Protein AF-X1KYX5-F1 (afdb_monomer)

Foldseek 3Di:
DVVLLVVLVVVCVVQVAAEDSVLSVVLCQVQVNDSVSSVVLSVQLCVQVVRRVHDDYHYNVSSCVSVLVPDVVLLVVLVVCVVVVVVVVNVVSVVVVVVVVRDPVNSVVNNVLVVVLVVVCVVPVDPDDPCNVDDD

Organism: NCBI:txid412755

Sequence (136 aa):
MPEIIKRLNIISKKEKAKIDRPALELIALNSGGSIRDAESLLDQALTFTGTLGREGIIKTEDIKDLLGLTDINLINQFVDFISEKSGEKAIKFLEETFEKGYDPQDFAKALIRYLRQTMLLKINPSPMNPVIIGLT

pLDDT: mean 83.79, std 14.43, range [33.75, 97.31]

Mean predicted aligned error: 9.76 Å

Secondary structure (DSSP, 8-state):
-HHHHHHHHHHHHHTT-EE-HHHHHHHHHHTTT-HHHHHHHHHHHHHHHT-TTSS-EE-HHHHHHHTT---HHHHHHHHHHHHTT-HHHHHHHHHHHHHTT--HHHHHHHHHHHHHHHHHHHH---S--GGGSS--

Radius of gyration: 17.17 Å; Cα contacts (8 Å, |Δi|>4): 126; chains: 1; bounding box: 46×22×46 Å

Structure (mmCIF, N/CA/C/O backbone):
data_AF-X1KYX5-F1
#
_entry.id   AF-X1KYX5-F1
#
loop_
_atom_site.group_PDB
_atom_site.id
_atom_site.type_symbol
_atom_site.label_atom_id
_atom_site.label_alt_id
_atom_site.label_comp_id
_atom_site.label_asym_id
_atom_site.label_entity_id
_atom_site.label_seq_id
_atom_site.pdbx_PDB_ins_code
_atom_site.Cartn_x
_atom_site.Cartn_y
_atom_site.Cartn_z
_atom_site.occupancy
_atom_site.B_iso_or_equiv
_atom_site.auth_seq_id
_atom_site.auth_comp_id
_atom_site.auth_asym_id
_atom_site.auth_atom_id
_atom_site.pdbx_PDB_model_num
ATOM 1 N N . MET A 1 1 ? -4.543 3.100 -19.154 1.00 75.25 1 MET A N 1
ATOM 2 C CA . MET A 1 1 ? -4.136 1.878 -18.425 1.00 75.25 1 MET A CA 1
ATOM 3 C C . MET A 1 1 ? -3.382 0.884 -19.320 1.00 75.25 1 MET A C 1
ATOM 5 O O . MET A 1 1 ? -2.185 0.755 -19.093 1.00 75.25 1 MET A O 1
ATOM 9 N N . PRO A 1 2 ? -3.960 0.263 -20.376 1.00 86.69 2 PRO A N 1
ATOM 10 C CA . PRO A 1 2 ? -3.237 -0.736 -21.187 1.00 86.69 2 PRO A CA 1
ATOM 11 C C . PRO A 1 2 ? -1.961 -0.206 -21.863 1.00 86.69 2 PRO A C 1
ATOM 13 O O . PRO A 1 2 ? -0.932 -0.877 -21.858 1.00 86.69 2 PRO A O 1
ATOM 16 N N . GLU A 1 3 ? -2.006 1.025 -22.383 1.00 91.38 3 GLU A N 1
ATOM 17 C CA . GLU A 1 3 ? -0.843 1.680 -23.003 1.00 91.38 3 GLU A CA 1
ATOM 18 C C . GLU A 1 3 ? 0.286 1.974 -21.999 1.00 91.38 3 GLU A C 1
ATOM 20 O O . GLU A 1 3 ? 1.457 1.825 -22.339 1.00 91.38 3 GLU A O 1
ATOM 25 N N . ILE A 1 4 ? -0.047 2.305 -20.743 1.00 93.31 4 ILE A N 1
ATOM 26 C CA . ILE A 1 4 ? 0.946 2.534 -19.678 1.00 93.31 4 ILE A CA 1
ATOM 27 C C . ILE A 1 4 ? 1.664 1.222 -19.370 1.00 93.31 4 ILE A C 1
ATOM 29 O O . ILE A 1 4 ? 2.884 1.161 -19.436 1.00 93.31 4 ILE A O 1
ATOM 33 N N . ILE A 1 5 ? 0.919 0.140 -19.133 1.00 95.06 5 ILE A N 1
ATOM 34 C CA . ILE A 1 5 ? 1.492 -1.186 -18.847 1.00 95.06 5 ILE A CA 1
ATOM 35 C C . ILE A 1 5 ? 2.392 -1.650 -20.000 1.00 95.06 5 ILE A C 1
ATOM 37 O O . ILE A 1 5 ? 3.497 -2.145 -19.778 1.00 95.06 5 ILE A O 1
ATOM 41 N N . LYS A 1 6 ? 1.948 -1.453 -21.249 1.00 95.56 6 LYS A N 1
ATOM 42 C CA . LYS A 1 6 ? 2.741 -1.766 -22.444 1.00 95.56 6 LYS A CA 1
ATOM 43 C C . LYS A 1 6 ? 4.042 -0.963 -22.477 1.00 95.56 6 LYS A C 1
ATOM 45 O O . LYS A 1 6 ? 5.095 -1.537 -22.755 1.00 95.56 6 LYS A O 1
ATOM 50 N N . ARG A 1 7 ? 3.979 0.336 -22.176 1.00 95.75 7 ARG A N 1
ATOM 51 C CA . ARG A 1 7 ? 5.145 1.219 -22.093 1.00 95.75 7 ARG A CA 1
ATOM 52 C C . ARG A 1 7 ? 6.119 0.774 -21.003 1.00 95.75 7 ARG A C 1
ATOM 54 O O . ARG A 1 7 ? 7.300 0.622 -21.305 1.00 95.75 7 ARG A O 1
ATOM 61 N N . LEU A 1 8 ? 5.632 0.492 -19.796 1.00 95.62 8 LEU A N 1
ATOM 62 C CA . LEU A 1 8 ? 6.460 0.010 -18.689 1.00 95.62 8 LEU A CA 1
ATOM 63 C C . LEU A 1 8 ? 7.153 -1.307 -19.044 1.00 95.62 8 LEU A C 1
ATOM 65 O O . LEU A 1 8 ? 8.362 -1.411 -18.899 1.00 95.62 8 LEU A O 1
ATOM 69 N N . ASN A 1 9 ? 6.433 -2.267 -19.633 1.00 95.31 9 ASN A N 1
ATOM 70 C CA . ASN A 1 9 ? 7.016 -3.540 -20.068 1.00 95.31 9 ASN A CA 1
ATOM 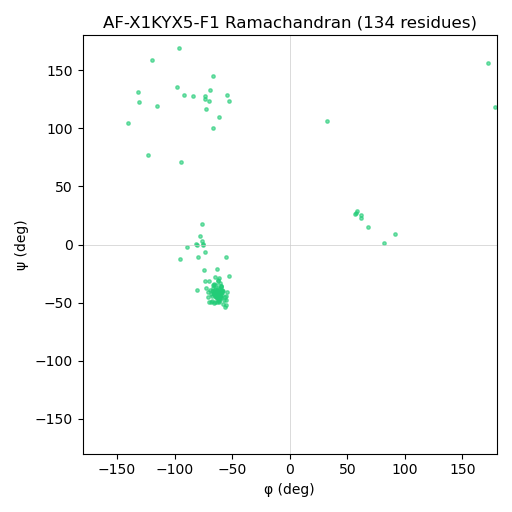71 C C . ASN A 1 9 ? 8.137 -3.359 -21.112 1.00 95.31 9 ASN A C 1
ATOM 73 O O . ASN A 1 9 ? 9.121 -4.097 -21.111 1.00 95.31 9 ASN A O 1
ATOM 77 N N . ILE A 1 10 ? 8.008 -2.381 -22.020 1.00 95.62 10 ILE A N 1
ATOM 78 C CA . ILE A 1 10 ? 9.076 -2.047 -22.975 1.00 95.62 10 ILE A CA 1
ATOM 79 C C . ILE A 1 10 ? 10.315 -1.531 -22.235 1.00 95.62 10 ILE A C 1
ATOM 81 O O . ILE A 1 10 ? 11.427 -1.924 -22.582 1.00 95.62 10 ILE A O 1
ATOM 85 N N . ILE A 1 11 ? 10.133 -0.670 -21.232 1.00 93.94 11 ILE A N 1
ATOM 86 C CA . ILE A 1 11 ? 11.232 -0.101 -20.442 1.00 93.94 11 ILE A CA 1
ATOM 87 C C . ILE A 1 11 ? 11.900 -1.187 -19.600 1.00 93.94 11 ILE A C 1
ATOM 89 O O . ILE A 1 11 ? 13.106 -1.365 -19.716 1.00 93.94 11 ILE A O 1
ATOM 93 N N . SER A 1 12 ? 11.138 -2.002 -18.866 1.00 91.56 12 SER A N 1
ATOM 94 C CA . SER A 1 12 ? 11.683 -3.097 -18.047 1.00 91.56 12 SER A CA 1
ATOM 95 C C . SER A 1 12 ? 12.560 -4.050 -18.864 1.00 91.56 12 SER A C 1
ATOM 97 O O . SER A 1 12 ? 13.646 -4.428 -18.430 1.00 91.56 12 SER A O 1
ATOM 99 N N . LYS A 1 13 ? 12.143 -4.380 -20.096 1.00 91.00 13 LYS A N 1
ATOM 100 C CA . LYS A 1 13 ? 12.948 -5.200 -21.015 1.00 91.00 13 LYS A CA 1
ATOM 101 C C . LYS A 1 13 ? 14.251 -4.522 -21.438 1.00 91.00 13 LYS A C 1
ATOM 103 O O . LYS A 1 13 ? 15.260 -5.212 -21.565 1.00 91.00 13 LYS A O 1
ATOM 108 N N . LYS A 1 14 ? 14.241 -3.205 -21.672 1.00 91.31 14 LYS A N 1
ATOM 109 C CA . LYS A 1 14 ? 15.455 -2.434 -21.996 1.00 91.31 14 LYS A CA 1
ATOM 110 C C . LYS A 1 14 ? 16.426 -2.403 -20.816 1.00 91.31 14 LYS A C 1
ATOM 112 O O . LYS A 1 14 ? 17.613 -2.631 -21.023 1.00 91.31 14 LYS A O 1
ATOM 117 N N . GLU A 1 15 ?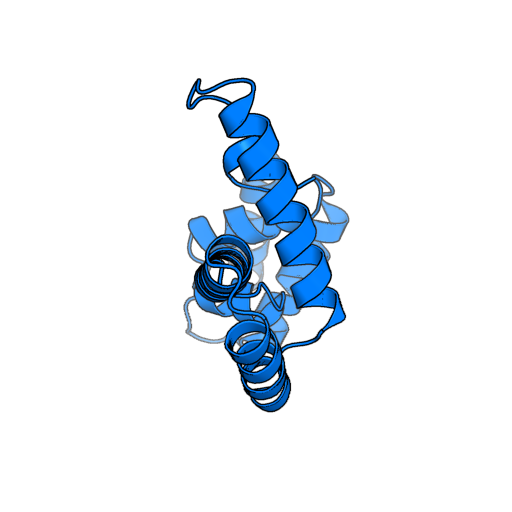 15.903 -2.248 -19.603 1.00 88.25 15 GLU A N 1
ATOM 118 C CA . GLU A 1 15 ? 16.667 -2.271 -18.346 1.00 88.25 15 GLU A CA 1
ATOM 119 C C . GLU A 1 15 ? 17.082 -3.687 -17.901 1.00 88.25 15 GLU A C 1
ATOM 121 O O . GLU A 1 15 ? 17.700 -3.869 -16.852 1.00 88.25 15 GLU A O 1
ATOM 126 N N . LYS A 1 16 ? 16.765 -4.714 -18.707 1.00 88.00 16 LYS A N 1
ATOM 127 C CA . LYS A 1 16 ? 17.032 -6.137 -18.430 1.00 88.00 16 LYS A CA 1
ATOM 128 C C . LYS A 1 16 ? 16.419 -6.639 -17.114 1.00 88.00 16 LYS A C 1
ATOM 130 O O . LYS A 1 16 ? 16.890 -7.630 -16.564 1.00 88.00 16 LYS A O 1
ATOM 135 N N . ALA A 1 17 ? 15.342 -6.013 -16.652 1.00 89.19 17 ALA A N 1
ATOM 136 C CA . ALA A 1 17 ? 14.611 -6.418 -15.461 1.00 89.19 17 ALA A CA 1
ATOM 137 C C . ALA A 1 17 ? 13.378 -7.253 -15.830 1.00 89.19 17 ALA A C 1
ATOM 139 O O . ALA A 1 17 ? 12.619 -6.914 -16.746 1.00 89.19 17 ALA A O 1
ATOM 140 N N . LYS A 1 18 ? 13.152 -8.353 -15.104 1.00 89.94 18 LYS A N 1
ATOM 141 C CA . LYS A 1 18 ? 11.902 -9.117 -15.193 1.00 89.94 18 LYS A CA 1
ATOM 142 C C . LYS A 1 18 ? 10.939 -8.590 -14.139 1.00 89.94 18 LYS A C 1
ATOM 144 O O . LYS A 1 18 ? 11.296 -8.499 -12.971 1.00 89.94 18 LYS A O 1
ATOM 149 N N . ILE A 1 19 ? 9.724 -8.257 -14.556 1.00 92.31 19 ILE A N 1
ATOM 150 C CA . ILE A 1 19 ? 8.670 -7.755 -13.672 1.00 92.31 19 ILE A CA 1
ATOM 151 C C . ILE A 1 19 ? 7.400 -8.533 -13.978 1.00 92.31 19 ILE A C 1
ATOM 153 O O . ILE A 1 19 ? 7.028 -8.677 -15.148 1.00 92.31 19 ILE A O 1
ATOM 157 N N . ASP A 1 20 ? 6.745 -9.035 -12.938 1.00 92.31 20 ASP A N 1
ATOM 158 C CA . ASP A 1 20 ? 5.484 -9.742 -13.094 1.00 92.31 20 ASP A CA 1
ATOM 159 C C . ASP A 1 20 ? 4.385 -8.795 -13.580 1.00 92.31 20 ASP A C 1
ATOM 161 O O . ASP A 1 20 ? 4.305 -7.620 -13.214 1.00 92.31 20 ASP A O 1
ATOM 165 N N . ARG A 1 21 ? 3.483 -9.315 -14.413 1.00 91.25 21 ARG A N 1
ATOM 166 C CA . ARG A 1 21 ? 2.406 -8.504 -14.989 1.00 91.25 21 ARG A CA 1
ATOM 167 C C . ARG A 1 21 ? 1.547 -7.790 -13.927 1.00 91.25 21 ARG A C 1
ATOM 169 O O . ARG A 1 21 ? 1.310 -6.598 -14.115 1.00 91.25 21 ARG A O 1
ATOM 176 N N . PRO A 1 22 ? 1.130 -8.433 -12.819 1.00 89.94 22 PRO A N 1
ATOM 177 C CA . PRO A 1 22 ? 0.369 -7.740 -11.781 1.00 89.94 22 PRO A CA 1
ATOM 178 C C . PRO A 1 22 ? 1.164 -6.628 -11.074 1.00 89.94 22 PRO A C 1
ATOM 180 O O . PRO A 1 22 ? 0.576 -5.649 -10.630 1.00 89.94 22 PRO A O 1
ATOM 183 N N . ALA A 1 23 ? 2.497 -6.728 -10.998 1.00 91.38 23 ALA A N 1
ATOM 184 C CA . ALA A 1 23 ? 3.350 -5.653 -10.482 1.00 91.38 23 ALA A CA 1
ATOM 185 C C . ALA A 1 23 ? 3.361 -4.432 -11.422 1.00 91.38 23 ALA A C 1
ATOM 187 O O . ALA A 1 23 ? 3.206 -3.300 -10.966 1.00 91.38 23 ALA A O 1
ATOM 188 N N . LEU A 1 24 ? 3.446 -4.647 -12.741 1.00 93.56 24 LEU A N 1
ATOM 189 C CA . LEU A 1 24 ? 3.315 -3.569 -13.734 1.00 93.56 24 LEU A CA 1
ATOM 190 C C . LEU A 1 24 ? 1.928 -2.912 -13.710 1.00 93.56 24 LEU A C 1
ATOM 192 O O . LEU A 1 24 ? 1.816 -1.696 -13.856 1.00 93.56 24 LEU A O 1
ATOM 196 N N . GLU A 1 25 ? 0.875 -3.712 -13.536 1.00 91.94 25 GLU A N 1
ATOM 197 C CA . GLU A 1 25 ? -0.496 -3.219 -13.377 1.00 91.94 25 GLU A CA 1
ATOM 198 C C . GLU A 1 25 ? -0.628 -2.353 -12.119 1.00 91.94 25 GLU A C 1
ATOM 200 O O . GLU A 1 25 ? -1.220 -1.277 -12.186 1.00 91.94 25 GLU A O 1
ATOM 205 N N . LEU A 1 26 ? -0.003 -2.761 -11.010 1.00 88.81 26 LEU A N 1
ATOM 206 C CA . LEU A 1 26 ? 0.000 -2.003 -9.760 1.00 88.81 26 LEU A CA 1
ATOM 207 C C . LEU A 1 26 ? 0.769 -0.675 -9.875 1.00 88.81 26 LEU A C 1
ATOM 209 O O . LEU A 1 26 ? 0.291 0.342 -9.375 1.00 88.81 26 LEU A O 1
ATOM 213 N N . ILE A 1 27 ? 1.907 -0.645 -10.580 1.00 91.19 27 ILE A N 1
ATOM 214 C CA . ILE A 1 27 ? 2.636 0.603 -10.875 1.00 91.19 27 ILE A CA 1
ATOM 215 C C . ILE A 1 27 ? 1.779 1.538 -11.738 1.00 91.19 27 ILE A C 1
ATOM 217 O O . ILE A 1 27 ? 1.614 2.712 -11.415 1.00 91.19 27 ILE A O 1
ATOM 221 N N . ALA A 1 28 ? 1.210 1.020 -12.832 1.00 91.31 28 ALA A N 1
ATOM 222 C CA . ALA A 1 28 ? 0.387 1.810 -13.749 1.00 91.31 28 ALA A CA 1
ATOM 223 C C . ALA A 1 28 ? -0.876 2.364 -13.077 1.00 91.31 28 ALA A C 1
ATOM 225 O O . ALA A 1 28 ? -1.367 3.429 -13.448 1.00 91.31 28 ALA A O 1
ATOM 226 N N . LEU A 1 29 ? -1.402 1.635 -12.096 1.00 83.75 29 LEU A N 1
ATOM 227 C CA . LEU A 1 29 ? -2.522 2.067 -11.284 1.00 83.75 29 LEU A CA 1
ATOM 228 C C . LEU A 1 29 ? -2.128 3.207 -10.335 1.00 83.75 29 LEU A C 1
ATOM 230 O O . LEU A 1 29 ? -2.789 4.242 -10.314 1.00 83.75 29 LEU A O 1
ATOM 234 N N . ASN A 1 30 ? -1.030 3.047 -9.591 1.00 83.69 30 ASN A N 1
ATOM 235 C CA . ASN A 1 30 ? -0.5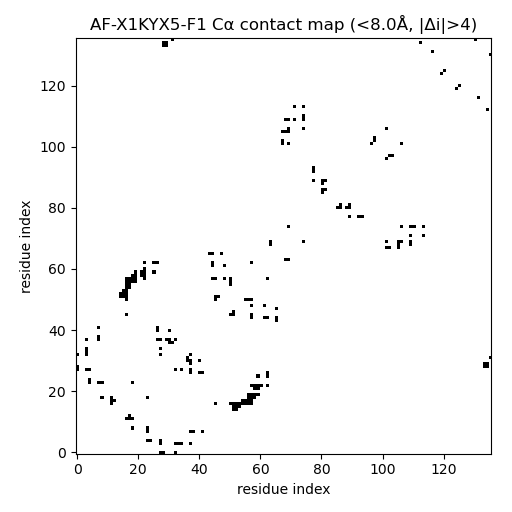68 4.047 -8.623 1.00 83.69 30 ASN A CA 1
ATOM 236 C C . ASN A 1 30 ? 0.058 5.293 -9.272 1.00 83.69 30 ASN A C 1
ATOM 238 O O . ASN A 1 30 ? 0.323 6.271 -8.580 1.00 83.69 30 ASN A O 1
ATOM 242 N N . SER A 1 31 ? 0.237 5.306 -10.596 1.00 87.50 31 SER A N 1
ATOM 243 C CA . SER A 1 31 ? 0.659 6.499 -11.334 1.00 87.50 31 SER A CA 1
ATOM 244 C C . SER A 1 31 ? -0.470 7.490 -11.641 1.00 87.50 31 SER A C 1
ATOM 246 O O . SER A 1 31 ? -0.242 8.486 -12.329 1.00 87.50 31 SER A O 1
ATOM 248 N N . GLY A 1 32 ? -1.713 7.205 -11.230 1.00 79.12 32 GLY A N 1
ATOM 249 C CA . GLY A 1 32 ? -2.861 8.077 -11.501 1.00 79.12 32 GLY A CA 1
ATOM 250 C C . GLY A 1 32 ? -3.163 8.250 -12.997 1.00 79.12 32 GLY A C 1
ATOM 251 O O . GLY A 1 32 ? -3.746 9.251 -13.407 1.00 79.12 32 GLY A O 1
ATOM 252 N N . GLY A 1 33 ? -2.730 7.306 -13.842 1.00 84.38 33 GLY A N 1
ATOM 253 C CA . GLY A 1 33 ? -2.901 7.374 -15.297 1.00 84.38 33 GLY A CA 1
ATOM 254 C C . GLY A 1 33 ? -1.864 8.233 -16.035 1.00 84.38 33 GLY A C 1
ATOM 255 O O . GLY A 1 33 ? -1.924 8.332 -17.262 1.00 84.38 33 GLY A O 1
ATOM 256 N N . SER A 1 34 ? -0.892 8.809 -15.327 1.00 90.38 34 SER A N 1
ATOM 257 C CA . SER A 1 34 ? 0.236 9.540 -15.906 1.00 90.38 34 SER A CA 1
ATOM 258 C C . SER A 1 34 ? 1.348 8.574 -16.316 1.00 90.38 34 SER A C 1
ATOM 260 O O . SER A 1 34 ? 1.791 7.744 -15.520 1.00 90.38 34 SER A O 1
ATOM 262 N N . ILE A 1 35 ? 1.816 8.668 -17.567 1.00 93.12 35 ILE A N 1
ATOM 263 C CA . ILE A 1 35 ? 2.942 7.853 -18.061 1.00 93.12 35 ILE A CA 1
ATOM 264 C C . ILE A 1 35 ? 4.242 8.260 -17.368 1.00 93.12 35 ILE A C 1
ATOM 266 O O . ILE A 1 35 ? 5.030 7.391 -17.015 1.00 93.12 35 ILE A O 1
ATOM 270 N N . ARG A 1 36 ? 4.457 9.562 -17.145 1.00 93.56 36 ARG A N 1
ATOM 271 C CA . ARG A 1 36 ? 5.682 10.059 -16.509 1.00 93.56 36 ARG A CA 1
ATOM 272 C C . ARG A 1 36 ? 5.809 9.533 -15.085 1.00 93.56 36 ARG A C 1
ATOM 274 O O . ARG A 1 36 ? 6.864 9.039 -14.714 1.00 93.56 36 ARG A O 1
ATOM 281 N N . ASP A 1 37 ? 4.719 9.590 -14.328 1.00 91.38 37 ASP A N 1
ATOM 282 C CA . ASP A 1 37 ? 4.732 9.136 -12.938 1.00 91.38 37 ASP A CA 1
ATOM 283 C C . ASP A 1 37 ? 4.861 7.605 -12.876 1.00 91.38 37 ASP A C 1
ATOM 285 O O . ASP A 1 37 ? 5.530 7.078 -11.995 1.00 91.38 37 ASP A O 1
ATOM 289 N N . ALA A 1 38 ? 4.323 6.883 -13.869 1.00 94.25 38 ALA A N 1
ATOM 290 C CA . ALA A 1 38 ? 4.518 5.440 -13.992 1.00 94.25 38 ALA A CA 1
ATOM 291 C C . ALA A 1 38 ? 5.984 5.080 -14.274 1.00 94.25 38 ALA A C 1
ATOM 293 O O . ALA A 1 38 ? 6.502 4.130 -13.693 1.00 94.25 38 ALA A O 1
ATOM 294 N N . GLU A 1 39 ? 6.652 5.827 -15.158 1.00 95.62 39 GLU A N 1
ATOM 295 C CA . GLU A 1 39 ? 8.082 5.656 -15.436 1.00 95.62 39 GLU A CA 1
ATOM 296 C C . GLU A 1 39 ? 8.924 5.970 -14.185 1.00 95.62 39 GLU A C 1
ATOM 298 O O . GLU A 1 39 ? 9.825 5.200 -13.864 1.00 95.62 39 GLU A O 1
ATOM 303 N N . SER A 1 40 ? 8.587 7.018 -13.421 1.00 94.00 40 SER A N 1
ATOM 304 C CA . SER A 1 40 ? 9.255 7.330 -12.147 1.00 94.00 40 SER A CA 1
ATOM 305 C C . SER A 1 40 ? 9.060 6.244 -11.083 1.00 94.00 40 SER A C 1
ATOM 307 O O . SER A 1 40 ? 10.015 5.881 -10.404 1.00 94.00 40 SER A O 1
ATOM 309 N N . LEU A 1 41 ? 7.851 5.694 -10.942 1.00 92.75 41 LEU A N 1
ATOM 310 C CA . LEU A 1 41 ? 7.581 4.594 -10.009 1.00 92.75 41 LEU A CA 1
ATOM 311 C C . LEU A 1 41 ? 8.291 3.298 -10.419 1.00 92.75 41 LEU A C 1
ATOM 313 O O . LEU A 1 41 ? 8.779 2.561 -9.565 1.00 92.75 41 LEU A O 1
ATOM 317 N N . LEU A 1 42 ? 8.376 3.022 -11.723 1.00 94.50 42 LEU A N 1
ATOM 318 C CA . LEU A 1 42 ? 9.148 1.894 -12.236 1.00 94.50 42 LEU A CA 1
ATOM 319 C C . LEU A 1 42 ? 10.638 2.044 -11.904 1.00 94.50 42 LEU A C 1
ATOM 321 O O . LEU A 1 42 ? 11.254 1.082 -11.455 1.00 94.50 42 LEU A O 1
ATOM 325 N N . ASP A 1 43 ? 11.203 3.234 -12.091 1.00 92.94 43 ASP A N 1
ATOM 326 C CA . ASP A 1 43 ? 12.604 3.518 -11.763 1.00 92.94 43 ASP A CA 1
ATOM 327 C C . ASP A 1 43 ? 12.896 3.331 -10.262 1.00 92.94 43 ASP A C 1
ATOM 329 O O . ASP A 1 43 ? 13.875 2.686 -9.871 1.00 92.94 43 ASP A O 1
ATOM 333 N N . GLN A 1 44 ? 11.976 3.784 -9.405 1.00 92.19 44 GLN A N 1
ATOM 334 C CA . GLN A 1 44 ? 12.036 3.532 -7.963 1.00 92.19 44 GLN A CA 1
ATOM 335 C C . GLN A 1 44 ? 11.989 2.033 -7.643 1.00 92.19 44 GLN A C 1
ATOM 337 O O . GLN A 1 44 ? 12.786 1.563 -6.835 1.00 92.19 44 GLN A O 1
ATOM 342 N N . ALA A 1 45 ? 11.118 1.263 -8.302 1.00 91.44 45 ALA A N 1
ATOM 343 C CA . ALA A 1 45 ? 11.015 -0.182 -8.093 1.00 91.44 45 ALA A CA 1
ATOM 344 C C . ALA A 1 45 ? 12.282 -0.939 -8.504 1.00 91.44 45 ALA A C 1
ATOM 346 O O . ALA A 1 45 ? 12.739 -1.831 -7.785 1.00 91.44 45 ALA A O 1
ATOM 347 N N . LEU A 1 46 ? 12.879 -0.568 -9.637 1.00 90.81 46 LEU A N 1
ATOM 348 C CA . LEU A 1 46 ? 14.146 -1.137 -10.098 1.00 90.81 46 LEU A CA 1
ATOM 349 C C . LEU A 1 46 ? 15.288 -0.836 -9.120 1.00 90.81 46 LEU A C 1
ATOM 351 O O . LEU A 1 46 ? 16.105 -1.714 -8.834 1.00 90.81 46 LEU A O 1
ATOM 355 N N . THR A 1 47 ? 15.311 0.384 -8.580 1.00 88.81 47 THR A N 1
ATOM 356 C CA . THR A 1 47 ? 16.300 0.828 -7.590 1.00 88.81 47 THR A CA 1
ATOM 357 C C . THR A 1 47 ? 16.123 0.106 -6.255 1.00 88.81 47 THR A C 1
ATOM 359 O O . THR A 1 47 ? 17.084 -0.449 -5.728 1.00 88.81 47 THR A O 1
ATOM 362 N N . PHE A 1 48 ? 14.896 0.058 -5.734 1.00 86.88 48 PHE A N 1
ATOM 363 C CA . PHE A 1 48 ? 14.556 -0.555 -4.449 1.00 86.88 48 PHE A CA 1
ATOM 364 C C . PHE A 1 48 ? 14.857 -2.054 -4.415 1.00 86.88 48 PHE A C 1
ATOM 366 O O . PHE A 1 48 ? 15.461 -2.550 -3.469 1.00 86.88 48 PHE A O 1
ATOM 373 N N . THR A 1 49 ? 14.504 -2.770 -5.483 1.00 85.88 49 THR A N 1
ATOM 374 C CA . THR A 1 49 ? 14.767 -4.214 -5.596 1.00 85.88 49 THR A CA 1
ATOM 375 C C . THR A 1 49 ? 16.206 -4.537 -6.005 1.00 85.88 49 THR A C 1
ATOM 377 O O . THR A 1 49 ? 16.616 -5.697 -5.971 1.00 85.88 49 THR A O 1
ATOM 380 N N . GLY A 1 50 ? 16.988 -3.534 -6.423 1.00 81.88 50 GLY A N 1
ATOM 381 C CA . GLY A 1 50 ? 18.360 -3.713 -6.898 1.00 81.88 50 GLY A CA 1
ATOM 382 C C . GLY A 1 50 ? 18.472 -4.592 -8.150 1.00 81.88 50 GLY A C 1
ATOM 383 O O . GLY A 1 50 ? 19.507 -5.226 -8.362 1.00 81.88 50 GLY A O 1
ATOM 384 N N . THR A 1 51 ? 17.417 -4.666 -8.966 1.00 75.56 51 THR A N 1
ATOM 385 C CA . THR A 1 51 ? 17.320 -5.583 -10.122 1.00 75.56 51 THR A CA 1
ATOM 386 C C . THR A 1 51 ? 17.869 -4.998 -11.422 1.00 75.56 51 THR A C 1
ATOM 388 O O . THR A 1 51 ? 17.922 -5.690 -12.439 1.00 75.56 51 THR A O 1
ATOM 391 N N . LEU A 1 52 ? 18.334 -3.747 -11.406 1.00 71.06 52 LEU A N 1
ATOM 392 C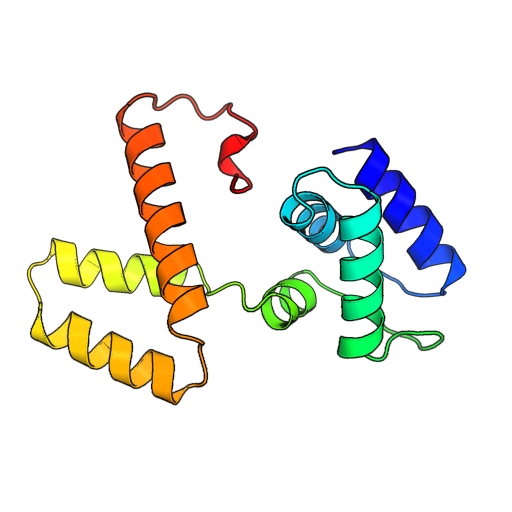 CA . LEU A 1 52 ? 18.900 -3.083 -12.578 1.00 71.06 52 LEU A CA 1
ATOM 393 C C . LEU A 1 52 ? 20.143 -3.844 -13.080 1.00 71.06 52 LEU A C 1
ATOM 395 O O . LEU A 1 52 ? 21.181 -3.893 -12.418 1.00 71.06 52 LEU A O 1
ATOM 399 N N . GLY A 1 53 ? 20.018 -4.499 -14.239 1.00 60.88 53 GLY A N 1
ATOM 400 C CA . GLY A 1 53 ? 21.081 -5.320 -14.828 1.00 60.88 53 GLY A CA 1
ATOM 401 C C . GLY A 1 53 ? 21.438 -6.610 -14.069 1.00 60.88 53 GLY A C 1
ATOM 402 O O . GLY A 1 53 ? 22.491 -7.185 -14.353 1.00 60.88 53 GLY A O 1
ATOM 403 N N . ARG A 1 54 ? 20.601 -7.077 -13.130 1.00 64.81 54 ARG A N 1
ATOM 404 C CA . ARG A 1 54 ? 20.809 -8.315 -12.350 1.00 64.81 54 ARG A CA 1
ATOM 405 C C . ARG A 1 54 ? 19.684 -9.327 -12.575 1.00 64.81 54 ARG A C 1
ATOM 407 O O . ARG A 1 54 ? 18.585 -8.974 -12.989 1.00 64.81 54 ARG A O 1
ATOM 414 N N . GLU A 1 55 ? 19.954 -10.602 -12.296 1.00 63.78 55 GLU A N 1
ATOM 415 C CA . GLU A 1 55 ? 18.919 -11.638 -12.326 1.00 63.78 55 GLU A CA 1
ATOM 416 C C . GLU A 1 55 ? 17.986 -11.509 -11.113 1.00 63.78 55 GLU A C 1
ATOM 418 O O . GLU A 1 55 ? 18.429 -11.505 -9.968 1.00 63.78 55 GLU A O 1
ATOM 423 N N . GLY A 1 56 ? 16.684 -11.401 -11.376 1.00 71.19 56 GLY A N 1
ATOM 424 C CA . GLY A 1 56 ? 15.633 -11.286 -10.368 1.00 71.19 56 GLY A CA 1
ATOM 425 C C . GLY A 1 56 ? 14.290 -10.987 -11.031 1.00 71.19 56 GLY A C 1
ATOM 426 O O . GLY A 1 56 ? 14.256 -10.496 -12.161 1.00 71.19 56 GLY A O 1
ATOM 427 N N . ILE A 1 57 ? 13.187 -11.331 -10.366 1.00 85.94 57 ILE A N 1
ATOM 428 C CA . ILE A 1 57 ? 11.829 -10.986 -10.807 1.00 85.94 57 ILE A CA 1
ATOM 429 C C . ILE A 1 57 ? 11.242 -10.054 -9.756 1.00 85.94 57 ILE A C 1
ATOM 431 O O . ILE A 1 57 ? 11.111 -10.471 -8.609 1.00 85.94 57 ILE A O 1
ATOM 435 N N . ILE A 1 58 ? 10.886 -8.832 -10.155 1.00 90.25 58 ILE A N 1
ATOM 436 C CA . ILE A 1 58 ? 10.104 -7.920 -9.317 1.00 90.25 58 ILE A CA 1
ATOM 437 C C . ILE A 1 58 ? 8.671 -8.450 -9.264 1.00 90.25 58 ILE A C 1
ATOM 439 O O . ILE A 1 58 ? 7.983 -8.527 -10.291 1.00 90.25 58 ILE A O 1
ATOM 443 N N . LYS A 1 59 ? 8.234 -8.814 -8.063 1.00 91.06 59 LYS A N 1
ATOM 444 C CA . LYS A 1 59 ? 6.899 -9.325 -7.760 1.00 91.06 59 LYS A CA 1
ATOM 445 C C . LYS A 1 59 ? 5.996 -8.204 -7.263 1.00 91.06 59 LYS A C 1
ATOM 447 O O . LYS A 1 59 ? 6.427 -7.101 -6.945 1.00 91.06 59 LYS A O 1
ATOM 452 N N . THR A 1 60 ? 4.703 -8.497 -7.177 1.00 87.31 60 THR A N 1
ATOM 453 C CA . THR A 1 60 ? 3.706 -7.543 -6.669 1.00 87.31 60 THR A CA 1
ATOM 454 C C . THR A 1 60 ? 3.988 -7.111 -5.234 1.00 87.31 60 THR A C 1
ATOM 456 O O . THR A 1 60 ? 3.754 -5.951 -4.918 1.00 87.31 60 THR A O 1
ATOM 459 N N . GLU A 1 61 ? 4.504 -8.009 -4.391 1.00 82.25 61 GLU A N 1
ATOM 460 C CA . GLU A 1 61 ? 4.826 -7.684 -2.997 1.00 82.25 61 GLU A CA 1
ATOM 461 C C . GLU A 1 61 ? 5.936 -6.631 -2.902 1.00 82.25 61 GLU A C 1
ATOM 463 O O . GLU A 1 61 ? 5.760 -5.653 -2.191 1.00 82.25 61 GLU A O 1
ATOM 468 N N . ASP A 1 62 ? 6.975 -6.719 -3.741 1.00 87.12 62 ASP A N 1
ATOM 469 C CA . ASP A 1 62 ? 8.047 -5.713 -3.785 1.00 87.12 62 ASP A CA 1
ATOM 470 C C . ASP A 1 62 ? 7.508 -4.310 -4.120 1.00 87.12 62 ASP A C 1
ATOM 472 O O . ASP A 1 62 ? 7.984 -3.301 -3.603 1.00 87.12 62 ASP A O 1
ATOM 476 N N . ILE A 1 63 ? 6.493 -4.238 -4.991 1.00 87.94 63 ILE A N 1
ATOM 477 C CA . ILE A 1 63 ? 5.833 -2.974 -5.343 1.00 87.94 63 ILE A CA 1
ATOM 478 C C . ILE A 1 63 ? 4.960 -2.467 -4.196 1.00 87.94 63 ILE A C 1
ATOM 480 O O . ILE A 1 63 ? 4.903 -1.260 -3.975 1.00 87.94 63 ILE A O 1
ATOM 484 N N . LYS A 1 64 ? 4.273 -3.352 -3.467 1.00 81.69 64 LYS A N 1
ATOM 485 C CA . LYS A 1 64 ? 3.498 -2.944 -2.288 1.00 81.69 64 LYS A CA 1
ATOM 486 C C . LYS A 1 64 ? 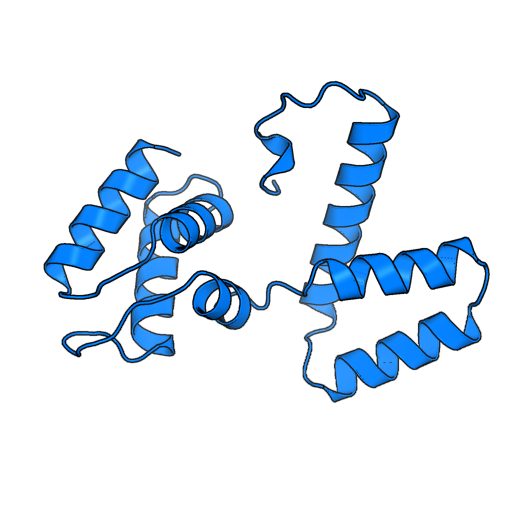4.408 -2.398 -1.195 1.00 81.69 64 LYS A C 1
ATOM 488 O O . LYS A 1 64 ? 4.102 -1.335 -0.662 1.00 81.69 64 LYS A O 1
ATOM 493 N N . ASP A 1 65 ? 5.519 -3.081 -0.933 1.00 81.19 65 ASP A N 1
ATOM 494 C CA . ASP A 1 65 ? 6.518 -2.679 0.055 1.00 81.19 65 ASP A CA 1
ATOM 495 C C . ASP A 1 65 ? 7.131 -1.325 -0.313 1.00 81.19 65 ASP A C 1
ATOM 497 O O . ASP A 1 65 ? 7.154 -0.414 0.513 1.00 81.19 65 ASP A O 1
ATOM 501 N N . LEU A 1 66 ? 7.539 -1.149 -1.578 1.00 82.88 66 LEU A N 1
ATOM 502 C CA . LEU A 1 66 ? 8.049 0.127 -2.090 1.00 82.88 66 LEU A CA 1
ATOM 503 C C . LEU A 1 66 ? 7.059 1.275 -1.880 1.00 82.88 66 LEU A C 1
ATOM 505 O O . LEU A 1 66 ? 7.439 2.371 -1.477 1.00 82.88 66 LEU A O 1
ATOM 509 N N . LEU A 1 67 ? 5.797 1.043 -2.237 1.00 77.88 67 LEU A N 1
ATOM 510 C CA . LEU A 1 67 ? 4.759 2.069 -2.230 1.00 77.88 67 LEU A CA 1
ATOM 511 C C . LEU A 1 67 ? 4.160 2.299 -0.837 1.00 77.88 67 LEU A C 1
ATOM 513 O O . LEU A 1 67 ? 3.229 3.097 -0.717 1.00 77.88 67 LEU A O 1
ATOM 517 N N . GLY A 1 68 ? 4.627 1.576 0.189 1.00 67.25 68 GLY A N 1
ATOM 518 C CA . GLY A 1 68 ? 4.037 1.620 1.524 1.00 67.25 68 GLY A CA 1
ATOM 519 C C . GLY A 1 68 ? 2.552 1.250 1.511 1.00 67.25 68 GLY A C 1
ATOM 520 O O . GLY A 1 68 ? 1.783 1.726 2.350 1.00 67.25 68 GLY A O 1
ATOM 521 N N . LEU A 1 69 ? 2.117 0.442 0.531 1.00 68.19 69 LEU A N 1
ATOM 522 C CA . LEU A 1 69 ? 0.727 0.021 0.429 1.00 68.19 69 LEU A CA 1
ATOM 523 C C . LEU A 1 69 ? 0.430 -0.862 1.631 1.00 68.19 69 LEU A C 1
ATOM 525 O O . LEU A 1 69 ? 0.783 -2.039 1.670 1.00 68.19 69 LEU A O 1
ATOM 529 N N . THR A 1 70 ? -0.214 -0.251 2.622 1.00 65.31 70 THR A N 1
ATOM 530 C CA . THR A 1 70 ? -0.653 -0.929 3.832 1.00 65.31 70 THR A CA 1
ATOM 531 C C . THR A 1 70 ? -1.513 -2.114 3.427 1.00 65.31 70 THR A C 1
ATOM 533 O O . THR A 1 70 ? -2.445 -1.956 2.630 1.00 65.31 70 THR A O 1
ATOM 536 N N . ASP A 1 71 ? -1.194 -3.293 3.964 1.00 72.31 71 ASP A N 1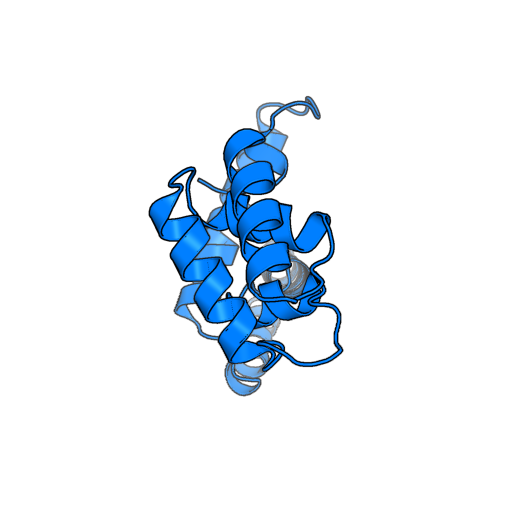
ATOM 537 C CA . ASP A 1 71 ? -1.987 -4.488 3.716 1.00 72.31 71 ASP A CA 1
ATOM 538 C C . ASP A 1 71 ? -3.452 -4.168 4.040 1.00 72.31 71 ASP A C 1
ATOM 540 O O . ASP A 1 71 ? -3.780 -3.716 5.141 1.00 72.31 71 ASP A O 1
ATOM 544 N N . ILE A 1 72 ? -4.336 -4.376 3.063 1.00 73.19 72 ILE A N 1
ATOM 545 C CA . ILE A 1 72 ? -5.775 -4.165 3.222 1.00 73.19 72 ILE A CA 1
ATOM 546 C C . ILE A 1 72 ? -6.311 -4.928 4.437 1.00 73.19 72 ILE A C 1
ATOM 548 O O . ILE A 1 72 ? -7.258 -4.471 5.068 1.00 73.19 72 ILE A O 1
ATOM 552 N N . ASN A 1 73 ? -5.664 -6.032 4.824 1.00 80.06 73 ASN A N 1
ATOM 553 C CA . ASN A 1 73 ? -5.986 -6.776 6.035 1.00 80.06 73 ASN A CA 1
ATOM 554 C C . ASN A 1 73 ? -5.807 -5.948 7.317 1.00 80.06 73 ASN A C 1
ATOM 556 O O . ASN A 1 73 ? -6.641 -6.054 8.211 1.00 80.06 73 ASN A O 1
ATOM 560 N N . LEU A 1 74 ? -4.781 -5.090 7.403 1.00 88.56 74 LEU A N 1
ATOM 561 C CA . LEU A 1 74 ? -4.582 -4.205 8.559 1.00 88.56 74 LEU A CA 1
ATOM 562 C C . LEU A 1 74 ? -5.706 -3.172 8.656 1.00 88.56 74 LEU A C 1
ATOM 564 O O . LEU A 1 74 ? -6.229 -2.908 9.738 1.00 88.56 74 LEU A O 1
ATOM 568 N N . ILE A 1 75 ? -6.105 -2.611 7.513 1.00 91.12 75 ILE A N 1
ATOM 569 C CA . ILE A 1 75 ? -7.198 -1.638 7.447 1.00 91.12 75 ILE A CA 1
ATOM 570 C C . ILE A 1 75 ? -8.535 -2.303 7.786 1.00 91.12 75 ILE A C 1
ATOM 572 O O . ILE A 1 75 ? -9.293 -1.756 8.585 1.00 91.12 75 ILE A O 1
ATOM 576 N N . ASN A 1 76 ? -8.799 -3.493 7.237 1.00 88.75 76 ASN A N 1
ATOM 577 C CA . ASN A 1 76 ? -9.979 -4.297 7.559 1.00 88.75 76 ASN A CA 1
ATOM 578 C C . ASN A 1 76 ? -10.067 -4.557 9.060 1.00 88.75 76 ASN A C 1
ATOM 580 O O . ASN A 1 76 ? -11.071 -4.224 9.677 1.00 88.75 76 ASN A O 1
ATOM 584 N N . GLN A 1 77 ? -8.986 -5.066 9.653 1.00 93.25 77 GLN A N 1
ATOM 585 C CA . GLN A 1 77 ? -8.935 -5.401 11.071 1.00 93.25 77 GLN A CA 1
ATOM 586 C C . GLN A 1 77 ? -9.161 -4.176 11.966 1.00 93.25 77 GLN A C 1
ATOM 588 O O . GLN A 1 77 ? -9.901 -4.250 12.948 1.00 93.25 77 GLN A O 1
ATOM 593 N N . PHE A 1 78 ? -8.576 -3.028 11.615 1.00 95.38 78 PHE A N 1
ATOM 594 C CA . PHE A 1 78 ? -8.847 -1.782 12.326 1.00 95.38 78 PHE A CA 1
ATOM 595 C C . PHE A 1 78 ? -10.326 -1.383 12.231 1.00 95.38 78 PHE A C 1
ATOM 597 O O . PHE A 1 78 ? -10.945 -1.049 13.241 1.00 95.38 78 PHE A O 1
ATOM 604 N N . VAL A 1 79 ? -10.917 -1.447 11.034 1.00 94.31 79 VAL A N 1
ATOM 605 C CA . VAL A 1 79 ? -12.338 -1.129 10.826 1.00 94.31 79 VAL A CA 1
ATOM 606 C C . VAL A 1 79 ? -13.256 -2.107 11.563 1.00 94.31 79 VAL A C 1
ATOM 608 O O . VAL A 1 79 ? -14.287 -1.672 12.085 1.00 94.31 79 VAL A O 1
ATOM 611 N N . ASP A 1 80 ? -12.885 -3.381 11.672 1.00 94.56 80 ASP A N 1
ATOM 612 C CA . ASP A 1 80 ? -13.617 -4.379 12.454 1.00 94.56 80 ASP A CA 1
ATOM 613 C C . ASP A 1 80 ? -13.638 -3.996 13.938 1.00 94.56 80 ASP A C 1
ATOM 615 O O . ASP A 1 80 ? -14.716 -3.908 14.528 1.00 94.56 80 ASP A O 1
ATOM 619 N N . PHE A 1 81 ? -12.492 -3.629 14.528 1.00 96.38 81 PHE A N 1
ATOM 620 C CA . PHE A 1 81 ? -12.453 -3.165 15.922 1.00 96.38 81 PHE A CA 1
ATOM 621 C C . PHE A 1 81 ? -13.334 -1.935 16.165 1.00 96.38 81 PHE A C 1
ATOM 623 O O . PHE A 1 81 ? -14.023 -1.858 17.187 1.00 96.38 81 PHE A O 1
ATOM 630 N N . ILE A 1 82 ? -13.352 -0.984 15.227 1.00 94.69 82 ILE A N 1
ATOM 631 C CA . ILE A 1 82 ? -14.229 0.191 15.309 1.00 94.69 82 ILE A CA 1
ATOM 632 C C . ILE A 1 82 ? -15.706 -0.216 15.197 1.00 94.69 82 ILE A C 1
ATOM 634 O O . ILE A 1 82 ? -16.539 0.265 15.968 1.00 94.69 82 ILE A O 1
ATOM 638 N N . SER A 1 83 ? -16.036 -1.126 14.280 1.00 93.69 83 SER A N 1
ATOM 639 C CA . SER A 1 83 ? -17.405 -1.609 14.046 1.00 93.69 83 SER A CA 1
ATOM 640 C C . SER A 1 83 ? -17.953 -2.404 15.235 1.00 93.69 83 SER A C 1
ATOM 642 O O . SER A 1 83 ? -19.125 -2.269 15.589 1.00 93.69 83 SER A O 1
ATOM 644 N N . GLU A 1 84 ? -17.089 -3.157 15.913 1.00 96.25 84 GLU A N 1
ATOM 645 C CA . GLU A 1 84 ? -17.372 -3.867 17.164 1.00 96.25 84 GLU A CA 1
ATOM 646 C C . GLU A 1 84 ? -17.430 -2.942 18.393 1.00 96.25 84 GLU A C 1
ATOM 648 O O . GLU A 1 84 ? -17.682 -3.403 19.507 1.00 96.25 84 GLU A O 1
ATOM 653 N N . LYS A 1 85 ? -17.212 -1.629 18.218 1.00 95.06 85 LYS A N 1
ATOM 654 C CA . LYS A 1 85 ? -17.118 -0.625 19.295 1.00 95.06 85 LYS A CA 1
ATOM 655 C C . LYS A 1 85 ? -16.010 -0.931 20.311 1.00 95.06 85 LYS A C 1
ATOM 657 O O . LYS A 1 85 ? -16.091 -0.528 21.471 1.00 95.06 85 LYS A O 1
ATOM 662 N N . SER A 1 86 ? -14.952 -1.612 19.879 1.00 95.06 86 SER A N 1
ATOM 663 C CA . SER A 1 86 ? -13.810 -1.976 20.713 1.00 95.06 86 SER A CA 1
ATOM 664 C C . SER A 1 86 ? -12.690 -0.936 20.597 1.00 95.06 86 SER A C 1
ATOM 666 O O . SER A 1 86 ? -11.642 -1.180 20.002 1.00 95.06 86 SER A O 1
ATOM 668 N N . GLY A 1 87 ? -12.919 0.251 21.170 1.00 93.56 87 GLY A N 1
ATOM 669 C CA . GLY A 1 87 ? -11.973 1.374 21.091 1.00 93.56 87 GLY A CA 1
ATOM 670 C C . GLY A 1 87 ? -10.588 1.056 21.668 1.00 93.56 87 GLY A C 1
ATOM 671 O O . GLY A 1 87 ? -9.582 1.416 21.068 1.00 93.56 87 GLY A O 1
ATOM 672 N N . GLU A 1 88 ? -10.526 0.318 22.779 1.00 96.06 88 GLU A N 1
ATOM 673 C CA . GLU A 1 88 ? -9.259 -0.097 23.401 1.00 96.06 88 GLU A CA 1
ATOM 674 C C . GLU A 1 88 ? -8.418 -0.978 22.464 1.00 96.06 88 GLU A C 1
ATOM 676 O O . GLU A 1 88 ? -7.234 -0.714 22.260 1.00 96.06 88 GLU A O 1
ATOM 681 N N . LYS A 1 89 ? -9.041 -1.979 21.824 1.00 96.00 89 LYS A N 1
ATOM 682 C CA . LYS A 1 89 ? -8.358 -2.836 20.842 1.00 96.00 89 LYS A CA 1
ATOM 683 C C . LYS A 1 89 ? -7.915 -2.045 19.617 1.00 96.00 89 LYS A C 1
ATOM 685 O O . LYS A 1 89 ? -6.820 -2.278 19.122 1.00 96.00 89 LYS A O 1
ATOM 690 N N . ALA A 1 90 ? -8.739 -1.106 19.151 1.00 96.75 90 ALA A N 1
ATOM 691 C CA . ALA A 1 90 ? -8.416 -0.272 18.000 1.00 96.75 90 ALA A CA 1
ATOM 692 C C . ALA A 1 90 ? -7.181 0.610 18.252 1.00 96.75 90 ALA A C 1
ATOM 694 O O . ALA A 1 90 ? -6.301 0.674 17.397 1.00 96.75 90 ALA A O 1
ATOM 695 N N . ILE A 1 91 ? -7.088 1.253 19.423 1.00 96.62 91 ILE A N 1
ATOM 696 C CA . ILE A 1 91 ? -5.924 2.078 19.785 1.00 96.62 91 ILE A CA 1
ATOM 697 C C . ILE A 1 91 ? -4.667 1.221 19.915 1.00 96.62 91 ILE A C 1
ATOM 699 O O . ILE A 1 91 ? -3.665 1.523 19.270 1.00 96.62 91 ILE A O 1
ATOM 703 N N . LYS A 1 92 ? -4.741 0.110 20.656 1.00 97.31 92 LYS A N 1
ATOM 704 C CA . LYS A 1 92 ? -3.606 -0.806 20.813 1.00 97.31 92 LYS A CA 1
ATOM 705 C C . LYS A 1 92 ? -3.112 -1.349 19.468 1.00 97.31 92 LYS A C 1
ATOM 707 O O . LYS A 1 92 ? -1.915 -1.439 19.228 1.00 97.31 92 LYS A O 1
ATOM 712 N N . PHE A 1 93 ? -4.034 -1.677 18.565 1.00 96.19 93 PHE A N 1
ATOM 713 C CA . PHE A 1 93 ? -3.694 -2.139 17.224 1.00 96.19 93 PHE A CA 1
ATOM 714 C C . PHE A 1 93 ? -2.941 -1.081 16.404 1.00 96.19 93 PHE A C 1
ATOM 716 O O . PHE A 1 93 ? -1.995 -1.424 15.695 1.00 96.19 93 PHE A O 1
ATOM 723 N N . LEU A 1 94 ? -3.332 0.195 16.494 1.00 95.56 94 LEU A N 1
ATOM 724 C CA . LEU A 1 94 ? -2.611 1.281 15.822 1.00 95.56 94 LEU A CA 1
ATOM 725 C C . LEU A 1 94 ? -1.197 1.447 16.378 1.00 95.56 94 LEU A C 1
ATOM 727 O O . LEU A 1 94 ? -0.262 1.563 15.590 1.00 95.56 94 LEU A O 1
ATOM 731 N N . GLU A 1 95 ? -1.035 1.414 17.703 1.00 95.94 95 GLU A N 1
ATOM 732 C CA . GLU A 1 95 ? 0.280 1.478 18.356 1.00 95.94 95 GLU A CA 1
ATOM 733 C C . GLU A 1 95 ? 1.196 0.361 17.842 1.00 95.94 95 GLU A C 1
ATOM 735 O O . GLU A 1 95 ? 2.254 0.642 17.281 1.00 95.94 95 GLU A O 1
ATOM 740 N N . GLU A 1 96 ? 0.741 -0.894 17.906 1.00 95.00 96 GLU A N 1
ATOM 741 C CA . GLU A 1 96 ? 1.500 -2.051 17.414 1.00 95.00 96 GLU A CA 1
ATOM 742 C C . GLU A 1 96 ? 1.800 -1.972 15.909 1.00 95.00 96 GLU A C 1
ATOM 744 O O . GLU A 1 96 ? 2.820 -2.480 15.441 1.00 95.00 96 GLU A O 1
ATOM 749 N N . THR A 1 97 ? 0.902 -1.376 15.122 1.00 91.56 97 THR A N 1
ATOM 750 C CA . THR A 1 97 ? 1.093 -1.205 13.676 1.00 91.56 97 THR A CA 1
ATOM 751 C C . THR A 1 97 ? 2.177 -0.169 13.397 1.00 91.56 97 THR A C 1
ATOM 753 O O . THR A 1 97 ? 3.075 -0.419 12.597 1.00 91.56 97 THR A O 1
ATOM 756 N N . PHE A 1 98 ? 2.157 0.971 14.080 1.00 91.69 98 PHE A N 1
ATOM 757 C CA . PHE A 1 98 ? 3.151 2.021 13.866 1.00 91.69 98 PHE A CA 1
ATOM 758 C C . PHE A 1 98 ? 4.520 1.660 14.453 1.00 91.69 98 PHE A C 1
ATOM 760 O O . PHE A 1 98 ? 5.541 1.981 13.850 1.00 91.69 98 PHE A O 1
ATOM 767 N N . GLU A 1 99 ? 4.571 0.896 15.548 1.00 92.38 99 GLU A N 1
ATOM 768 C CA . GLU A 1 99 ? 5.822 0.327 16.074 1.00 92.38 99 GLU A CA 1
ATOM 769 C C . GLU A 1 99 ? 6.503 -0.634 15.087 1.00 92.38 99 GLU A C 1
ATOM 771 O O . GLU A 1 99 ? 7.730 -0.735 15.066 1.00 92.38 99 GLU A O 1
ATOM 776 N N . LYS A 1 100 ? 5.735 -1.300 14.215 1.00 86.50 100 LYS A N 1
ATOM 777 C CA . LYS A 1 100 ? 6.271 -2.142 13.127 1.00 86.50 100 LYS A CA 1
ATOM 778 C C . LYS A 1 100 ? 6.823 -1.333 11.947 1.00 86.50 100 LYS A C 1
ATOM 780 O O . LYS A 1 100 ? 7.294 -1.930 10.983 1.00 86.50 100 LYS A O 1
ATOM 785 N N . GLY A 1 101 ? 6.784 -0.001 12.014 1.00 81.56 101 GLY A N 1
ATOM 786 C CA . GLY A 1 101 ? 7.345 0.896 11.004 1.00 81.56 101 GLY A CA 1
ATOM 787 C C . GLY A 1 101 ? 6.371 1.319 9.904 1.00 81.56 101 GLY A C 1
ATOM 788 O O . GLY A 1 101 ? 6.802 1.946 8.940 1.00 81.56 101 GLY A O 1
ATOM 789 N N . TYR A 1 102 ? 5.075 1.008 10.028 1.00 83.50 102 TYR A N 1
ATOM 790 C CA . TYR A 1 102 ? 4.066 1.533 9.105 1.00 83.50 102 TYR A CA 1
ATOM 791 C C . TYR A 1 102 ? 3.882 3.039 9.310 1.00 83.50 102 TYR A C 1
ATOM 793 O O . TYR A 1 102 ? 3.712 3.504 10.439 1.00 83.50 102 TYR A O 1
ATOM 801 N N . ASP A 1 103 ? 3.865 3.794 8.212 1.00 84.31 103 ASP A N 1
ATOM 802 C CA . ASP A 1 103 ? 3.658 5.238 8.259 1.00 84.31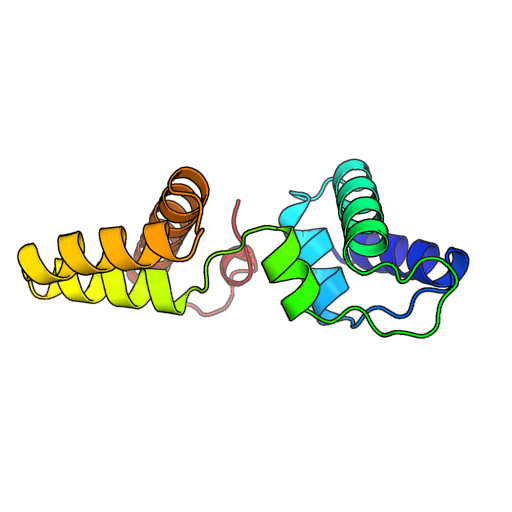 103 ASP A CA 1
ATOM 803 C C . ASP A 1 103 ? 2.183 5.590 8.573 1.00 84.31 103 ASP A C 1
ATOM 805 O O . ASP A 1 103 ? 1.266 5.119 7.885 1.00 84.31 103 ASP A O 1
ATOM 809 N N . PRO A 1 104 ? 1.912 6.445 9.580 1.00 89.69 104 PRO A N 1
ATOM 810 C CA . PRO A 1 104 ? 0.549 6.842 9.928 1.00 89.69 104 PRO A CA 1
ATOM 811 C C . PRO A 1 104 ? -0.201 7.596 8.821 1.00 89.69 104 PRO A C 1
ATOM 813 O O . PRO A 1 104 ? -1.428 7.490 8.737 1.00 89.69 104 PRO A O 1
ATOM 816 N N . GLN A 1 105 ? 0.489 8.369 7.973 1.00 86.31 105 GLN A N 1
ATOM 817 C CA . GLN A 1 105 ? -0.163 9.080 6.870 1.00 86.31 105 GLN A CA 1
ATOM 818 C C . GLN A 1 105 ? -0.608 8.102 5.787 1.00 86.31 105 GLN A C 1
ATOM 820 O O . GLN A 1 105 ? -1.711 8.242 5.253 1.00 86.31 105 GLN A O 1
ATOM 825 N N . ASP A 1 106 ? 0.214 7.105 5.472 1.00 81.38 106 ASP A N 1
ATOM 826 C CA . ASP A 1 106 ? -0.137 6.078 4.493 1.00 81.38 106 ASP A CA 1
ATOM 827 C C . ASP A 1 106 ? -1.252 5.164 5.005 1.00 81.38 106 ASP A C 1
ATOM 829 O O . ASP A 1 106 ? -2.213 4.918 4.267 1.00 81.38 106 ASP A O 1
ATOM 833 N N . PHE A 1 107 ? -1.232 4.805 6.293 1.00 88.81 107 PHE A N 1
ATOM 834 C CA . PHE A 1 107 ? -2.349 4.118 6.946 1.00 88.81 107 PHE A CA 1
ATOM 835 C C . PHE A 1 107 ? -3.652 4.927 6.840 1.00 88.81 107 PHE A C 1
ATOM 837 O O . PHE A 1 107 ? -4.689 4.400 6.433 1.00 88.81 107 PHE A O 1
ATOM 844 N N . ALA A 1 108 ? -3.616 6.230 7.142 1.00 90.88 108 ALA A N 1
ATOM 845 C CA . ALA A 1 108 ? -4.790 7.097 7.049 1.00 90.88 108 ALA A CA 1
ATOM 846 C C . ALA A 1 108 ? -5.321 7.205 5.609 1.00 90.88 108 ALA A C 1
ATOM 848 O O . ALA A 1 108 ? -6.531 7.106 5.381 1.00 90.88 108 ALA A O 1
ATOM 849 N N . LYS A 1 109 ? -4.435 7.353 4.613 1.00 82.56 109 LYS A N 1
ATOM 850 C CA . LYS A 1 109 ? -4.822 7.346 3.192 1.00 82.56 109 LYS A CA 1
ATOM 851 C C . LYS A 1 109 ? -5.460 6.014 2.802 1.00 82.56 109 LYS A C 1
ATOM 853 O O . LYS A 1 109 ? -6.454 6.013 2.076 1.00 82.56 109 LYS A O 1
ATOM 858 N N . ALA A 1 110 ? -4.902 4.890 3.247 1.00 83.19 110 ALA A N 1
ATOM 859 C CA . ALA A 1 110 ? -5.445 3.562 2.980 1.00 83.19 110 ALA A CA 1
ATOM 860 C C . ALA A 1 110 ? -6.827 3.377 3.633 1.00 83.19 110 ALA A C 1
ATOM 862 O O . ALA A 1 110 ? -7.756 2.915 2.970 1.00 83.19 110 ALA A O 1
ATOM 863 N N . LEU A 1 111 ? -7.008 3.846 4.871 1.00 91.31 111 LEU A N 1
ATOM 864 C CA . LEU A 1 111 ? -8.289 3.827 5.578 1.00 91.31 111 LEU A CA 1
ATOM 865 C C . LEU A 1 111 ? -9.370 4.647 4.861 1.00 91.31 111 LEU A C 1
ATOM 867 O O . LEU A 1 111 ? -10.466 4.142 4.619 1.00 91.31 111 LEU A O 1
ATOM 871 N N . ILE A 1 112 ? -9.070 5.892 4.471 1.00 88.50 112 ILE A N 1
ATOM 872 C CA . ILE A 1 112 ? -10.010 6.753 3.728 1.00 88.50 112 ILE A CA 1
ATOM 873 C C . ILE A 1 112 ? -10.465 6.059 2.444 1.00 88.50 112 ILE A C 1
ATOM 875 O O . ILE A 1 112 ? -11.653 6.032 2.108 1.00 88.50 112 ILE A O 1
ATOM 879 N N . ARG A 1 113 ? -9.507 5.479 1.723 1.00 79.81 113 ARG A N 1
ATOM 880 C CA . ARG A 1 113 ? -9.766 4.764 0.482 1.00 79.81 113 ARG A CA 1
ATOM 881 C C . ARG A 1 113 ? -10.626 3.525 0.694 1.00 79.81 113 ARG A C 1
ATOM 883 O O . ARG A 1 113 ? -11.585 3.332 -0.051 1.00 79.81 113 ARG A O 1
ATOM 890 N N . TYR A 1 114 ? -10.325 2.733 1.717 1.00 84.81 114 TYR A N 1
ATOM 891 C CA . TYR A 1 114 ? -11.110 1.564 2.091 1.00 84.81 114 TYR A CA 1
ATOM 892 C C . TYR A 1 114 ? -12.564 1.936 2.403 1.00 84.81 114 TYR A C 1
ATOM 894 O O . TYR A 1 114 ? -13.488 1.404 1.789 1.00 84.81 114 TYR A O 1
ATOM 902 N N . LEU A 1 115 ? -12.780 2.931 3.269 1.00 88.19 115 LEU A N 1
ATOM 903 C CA . LEU A 1 115 ? -14.121 3.398 3.632 1.00 88.19 115 LEU A CA 1
ATOM 904 C C . LEU A 1 115 ? -14.907 3.905 2.416 1.00 88.19 115 LEU A C 1
ATOM 906 O O . LEU A 1 115 ? -16.083 3.573 2.260 1.00 88.19 115 LEU A O 1
ATOM 910 N N . ARG A 1 116 ? -14.259 4.653 1.513 1.00 83.50 116 ARG A N 1
ATOM 911 C CA . ARG A 1 116 ? -14.875 5.096 0.254 1.00 83.50 116 ARG A CA 1
ATOM 912 C C . ARG A 1 116 ? -15.322 3.910 -0.603 1.00 83.50 116 ARG A C 1
ATOM 914 O O . ARG A 1 116 ? -16.431 3.943 -1.131 1.00 83.50 116 ARG A O 1
ATOM 921 N N . GLN A 1 117 ? -14.487 2.884 -0.760 1.00 77.62 117 GLN A N 1
ATOM 922 C CA . GLN A 1 117 ? -14.844 1.702 -1.552 1.00 77.62 117 GLN A CA 1
ATOM 923 C C . GLN A 1 117 ? -16.020 0.950 -0.923 1.00 77.62 117 GLN A C 1
ATOM 925 O O . GLN A 1 117 ? -16.989 0.637 -1.614 1.00 77.62 117 GLN A O 1
ATOM 930 N N . THR A 1 118 ? -16.009 0.771 0.397 1.00 84.25 118 THR A N 1
ATOM 931 C CA . THR A 1 118 ? -17.127 0.175 1.139 1.00 84.25 118 THR A CA 1
ATOM 932 C C . THR A 1 118 ? -18.426 0.966 0.951 1.00 84.25 118 THR A C 1
ATOM 934 O O . THR A 1 118 ? -19.487 0.377 0.741 1.00 84.25 118 THR A O 1
ATOM 937 N N . MET A 1 119 ? -18.366 2.304 0.948 1.00 84.56 119 MET A N 1
ATOM 938 C CA . MET A 1 119 ? -19.527 3.150 0.645 1.00 84.56 119 MET A CA 1
ATOM 939 C C . MET A 1 119 ? -20.042 2.949 -0.783 1.00 84.56 119 MET A C 1
ATOM 941 O O . MET A 1 119 ? -21.250 2.828 -0.980 1.00 84.56 119 MET A O 1
ATOM 945 N N . LEU A 1 120 ? -19.150 2.903 -1.777 1.00 78.69 120 LEU A N 1
ATOM 946 C CA . LEU A 1 120 ? -19.530 2.696 -3.176 1.00 78.69 120 LEU A CA 1
ATOM 947 C C . LEU A 1 120 ? -20.210 1.338 -3.380 1.00 78.69 120 LEU A C 1
ATOM 949 O O . LEU A 1 120 ? -21.265 1.288 -4.009 1.00 78.69 120 LEU A O 1
ATOM 953 N N . LEU A 1 121 ? -19.665 0.272 -2.790 1.00 79.62 121 LEU A N 1
ATOM 954 C CA . LEU A 1 121 ? -20.249 -1.073 -2.837 1.00 79.62 121 LEU A CA 1
ATOM 955 C C . LEU A 1 121 ? -21.629 -1.129 -2.171 1.00 79.62 121 LEU A C 1
ATOM 957 O O . LEU A 1 121 ? -22.532 -1.798 -2.670 1.00 79.62 121 LEU A O 1
ATOM 961 N N . LYS A 1 122 ? -21.819 -0.392 -1.070 1.00 82.94 122 LYS A N 1
ATOM 962 C CA . LYS A 1 122 ? -23.118 -0.285 -0.394 1.00 82.94 122 LYS A CA 1
ATOM 963 C C . LYS A 1 122 ? -24.170 0.432 -1.248 1.00 82.94 122 LYS A C 1
ATOM 965 O O . LYS A 1 122 ? -25.348 0.104 -1.153 1.00 82.94 122 LYS A O 1
ATOM 970 N N . ILE A 1 123 ? -23.759 1.419 -2.049 1.00 85.31 123 ILE A N 1
ATOM 971 C CA . ILE A 1 123 ? -24.653 2.200 -2.920 1.00 85.31 123 ILE A CA 1
ATOM 972 C C . ILE A 1 123 ? -24.970 1.441 -4.215 1.00 85.31 123 ILE A C 1
ATOM 974 O O . ILE A 1 123 ? -26.103 1.490 -4.688 1.00 85.31 123 ILE A O 1
ATOM 978 N N . ASN A 1 124 ? -23.988 0.749 -4.796 1.00 79.75 124 ASN A N 1
ATOM 979 C CA . ASN A 1 124 ? -24.157 -0.018 -6.024 1.00 79.75 124 ASN A CA 1
ATOM 980 C C . ASN A 1 124 ? -23.372 -1.345 -5.956 1.00 79.75 124 ASN A C 1
ATOM 982 O O . ASN A 1 124 ? -22.155 -1.339 -6.142 1.00 79.75 124 ASN A O 1
ATOM 986 N N . PRO A 1 125 ? -24.053 -2.487 -5.747 1.00 65.69 125 PRO A N 1
ATOM 987 C CA . PRO A 1 125 ? -23.407 -3.790 -5.594 1.00 65.69 125 PRO A CA 1
ATOM 988 C C . PRO A 1 125 ? -22.943 -4.437 -6.914 1.00 65.69 125 PRO A C 1
ATOM 990 O O . PRO A 1 125 ? -22.534 -5.597 -6.907 1.00 65.69 125 PRO A O 1
ATOM 993 N N . SER A 1 126 ? -23.004 -3.741 -8.057 1.00 57.69 126 SER A N 1
ATOM 994 C CA . SER A 1 126 ? -22.565 -4.317 -9.335 1.00 57.69 126 SER A CA 1
ATOM 995 C C . SER A 1 126 ? -21.032 -4.487 -9.388 1.00 57.69 126 SER A C 1
ATOM 997 O O . SER A 1 126 ? -20.310 -3.495 -9.260 1.00 57.69 126 SER A O 1
ATOM 999 N N . PRO A 1 127 ? -20.500 -5.703 -9.638 1.00 52.25 127 PRO A N 1
ATOM 1000 C CA . PRO A 1 127 ? -19.063 -6.004 -9.579 1.00 52.25 127 PRO A CA 1
ATOM 1001 C C . PRO A 1 127 ? -18.253 -5.499 -10.788 1.00 52.25 127 PRO A C 1
ATOM 1003 O O . PRO A 1 127 ? -17.128 -5.935 -11.017 1.00 52.25 127 PRO A O 1
ATOM 1006 N N . MET A 1 128 ? -18.786 -4.567 -11.578 1.00 42.50 128 MET A N 1
ATOM 1007 C CA . MET A 1 128 ? -18.111 -4.017 -12.753 1.00 42.50 128 MET A CA 1
ATOM 1008 C C . MET A 1 128 ? -17.987 -2.507 -12.638 1.00 42.50 128 MET A C 1
ATOM 1010 O O . MET A 1 128 ? -18.686 -1.745 -13.301 1.00 42.50 128 MET A O 1
ATOM 1014 N N . ASN A 1 129 ? -17.037 -2.066 -11.823 1.00 40.66 129 ASN A N 1
ATOM 1015 C CA . ASN A 1 129 ? -16.431 -0.769 -12.048 1.00 40.66 129 ASN A CA 1
ATOM 1016 C C . ASN A 1 129 ? -14.907 -0.944 -12.001 1.00 40.66 129 ASN A C 1
ATOM 1018 O O . ASN A 1 129 ? -14.404 -1.411 -10.980 1.00 40.66 129 ASN A O 1
ATOM 1022 N N . PRO A 1 130 ? -14.142 -0.583 -13.051 1.00 45.53 130 PRO A N 1
ATOM 1023 C CA . PRO A 1 130 ? -12.672 -0.588 -13.004 1.00 45.53 130 PRO A CA 1
ATOM 1024 C C . PRO A 1 130 ? -12.086 0.254 -11.849 1.00 45.53 130 PRO A C 1
ATOM 1026 O O . PRO A 1 130 ? -10.910 0.127 -11.531 1.00 45.53 130 PRO A O 1
ATOM 1029 N N . VAL A 1 131 ? -12.924 1.047 -11.173 1.00 43.25 131 VAL A N 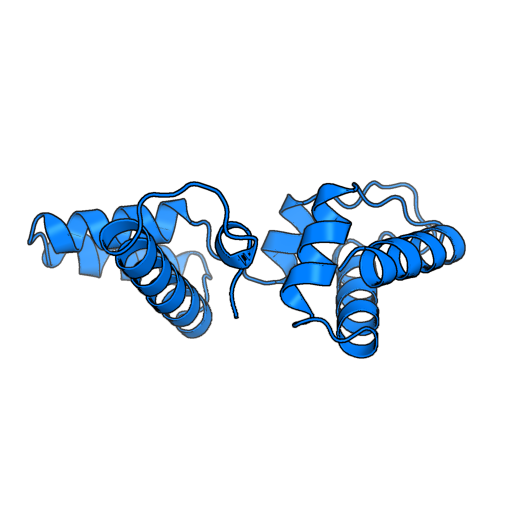1
ATOM 1030 C CA . VAL A 1 131 ? -12.669 1.752 -9.904 1.00 43.25 131 VAL A CA 1
ATOM 1031 C C . VAL A 1 131 ? -12.406 0.813 -8.706 1.00 43.25 131 VAL A C 1
ATOM 1033 O O . VAL A 1 131 ? -11.795 1.241 -7.727 1.00 43.25 131 VAL A O 1
ATOM 1036 N N . ILE A 1 132 ? -12.832 -0.457 -8.766 1.00 41.47 132 ILE A N 1
ATOM 1037 C CA . ILE A 1 132 ? -12.720 -1.437 -7.664 1.00 41.47 132 ILE A CA 1
ATOM 1038 C C . ILE A 1 132 ? -11.280 -1.956 -7.491 1.00 41.47 132 ILE A C 1
ATOM 1040 O O . ILE A 1 132 ? -10.910 -2.382 -6.402 1.00 41.47 132 ILE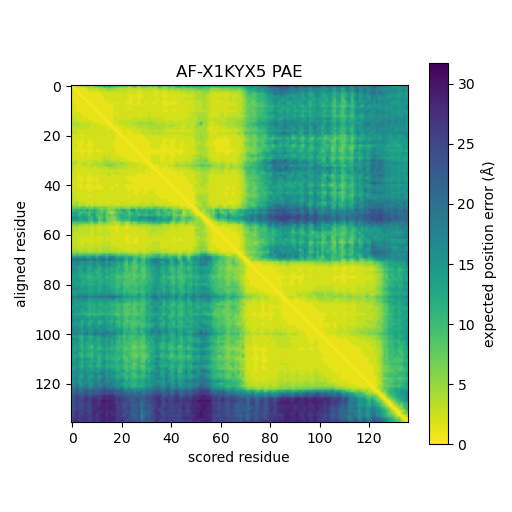 A O 1
ATOM 1044 N N . ILE A 1 133 ? -10.434 -1.873 -8.523 1.00 40.88 133 ILE A N 1
ATOM 1045 C CA . ILE A 1 133 ? -9.063 -2.421 -8.477 1.00 40.88 133 ILE A CA 1
ATOM 1046 C C . ILE A 1 133 ? -8.037 -1.346 -8.083 1.00 40.88 133 ILE A C 1
ATOM 1048 O O . ILE A 1 133 ? -6.925 -1.666 -7.678 1.00 40.88 133 ILE A O 1
ATOM 1052 N N . GLY A 1 134 ? -8.423 -0.069 -8.092 1.00 33.75 134 GLY A N 1
ATOM 1053 C CA . GLY A 1 134 ? -7.615 0.981 -7.499 1.00 33.75 134 GLY A CA 1
ATOM 1054 C C . GLY A 1 134 ? -8.197 2.377 -7.645 1.00 33.75 134 GLY A C 1
ATOM 1055 O O . GLY A 1 134 ? -8.426 2.881 -8.738 1.00 33.75 134 GLY A O 1
ATOM 1056 N N . LEU A 1 135 ? -8.464 2.956 -6.480 1.00 40.69 135 LEU A N 1
ATOM 1057 C CA . LEU A 1 135 ? -8.015 4.279 -6.049 1.00 40.69 135 LEU A CA 1
ATOM 1058 C C . LEU A 1 135 ? -7.857 5.341 -7.151 1.00 40.69 135 LEU A C 1
ATOM 1060 O O . LEU A 1 135 ? -6.868 5.360 -7.876 1.00 40.69 135 LEU A O 1
ATOM 1064 N N . THR A 1 136 ? -8.802 6.286 -7.170 1.00 37.84 136 THR A N 1
ATOM 1065 C CA . THR A 1 136 ? -8.457 7.704 -7.382 1.00 37.84 136 THR A CA 1
ATOM 1066 C C . THR A 1 136 ? -7.345 8.142 -6.439 1.00 37.84 136 THR A C 1
ATOM 1068 O O . THR A 1 136 ? -7.358 7.661 -5.275 1.00 37.84 136 THR A O 1
#

InterPro domains:
  IPR008921 DNA polymerase III, clamp loader complex, gamma/delta/delta subunit, C-terminal [SSF48019] (69-128)
  IPR022754 DNA polymerase III, gamma subunit, domain III [PF12169] (59-126)
  IPR027417 P-loop containing nucleoside triphosphate hydrolase [SSF52540] (3-68)
  IPR045085 DNA polymerase III, subunit gamma/tau, helical lid domain [PF22608] (4-49)
  IPR045085 DNA polymerase III, subunit gamma/tau, helical lid domain [cd18137] (3-68)

Solvent-accessible surface area (backbone atoms only — not comparable to full-atom values): 7678 Å² total; per-residue (Å²): 102,73,67,44,35,53,51,50,54,55,48,34,56,74,49,53,34,45,64,40,70,69,26,44,49,51,42,35,48,76,22,76,72,40,60,67,49,24,53,52,50,49,52,50,48,35,59,75,70,60,26,68,75,35,94,57,70,48,41,48,65,60,51,32,62,72,67,53,55,64,57,64,66,60,48,50,52,45,51,48,27,56,73,71,67,33,61,70,60,33,52,54,50,50,51,60,45,43,75,74,67,51,55,70,68,50,48,50,54,50,42,54,52,50,54,50,50,54,50,49,44,72,76,48,76,68,93,81,49,84,63,78,83,52,67,132

Nearest PDB structures (foldseek):
  7ste-assembly1_D  TM=7.862E-01  e=3.012E-04  Saccharomyces cerevisiae S288C
  8dr0-assembly1_D  TM=7.052E-01  e=2.492E-03  Saccharomyces cerevisiae
  8efv-assembly1_F  TM=7.520E-01  e=1.753E-02  Thermus thermophilus HB8
  1in7-assembly1_A  TM=6.990E-01  e=2.562E-02  Thermotoga maritima
  7pbl-assembly1_A  TM=5.656E-01  e=9.659E-03  Streptococcus thermophilus